Protein AF-A0A930T1T5-F1 (afdb_monomer_lite)

Secondary structure (DSSP, 8-state):
-----HHHHHHHHHTSHHHHHHHHHHHHHHHHHHT--HHHHHHHHHHHHHHHHH--SSS-HHHHHHHTTSPP-HHHHHHHHHHTT------------

Foldseek 3Di:
DPPPPPLVVLLVQLLDPVSLVVQLVVQVVVCVVVVHCVSNLVSLVSSLSSLCVVCVDDDPPPLLVVLSVDDDDPVSVQVSQVVSVHHDDDDDDDDDD

Structure (mmCIF, N/CA/C/O backbone):
data_AF-A0A930T1T5-F1
#
_entry.id   AF-A0A930T1T5-F1
#
loop_
_atom_site.group_PDB
_atom_site.id
_atom_site.type_symbol
_atom_site.label_atom_id
_atom_site.label_alt_id
_atom_site.label_comp_id
_atom_site.label_asym_id
_atom_site.label_entity_id
_atom_site.label_seq_id
_atom_site.pdbx_PDB_ins_code
_atom_site.Cartn_x
_atom_site.Cartn_y
_atom_site.Cartn_z
_atom_site.occupancy
_atom_site.B_iso_or_equiv
_atom_site.auth_seq_id
_atom_site.auth_comp_id
_atom_site.auth_asym_id
_atom_site.auth_atom_id
_atom_site.pdbx_PDB_model_num
ATOM 1 N N . MET A 1 1 ? -23.326 21.764 -10.618 1.00 44.06 1 MET A N 1
ATOM 2 C CA . MET A 1 1 ? -23.167 20.316 -10.368 1.00 44.06 1 MET A CA 1
ATOM 3 C C . MET A 1 1 ? -22.540 20.168 -8.997 1.00 44.06 1 MET A C 1
ATOM 5 O O . MET A 1 1 ? -21.613 20.929 -8.740 1.00 44.06 1 MET A O 1
ATOM 9 N N . PRO A 1 2 ? -23.038 19.301 -8.101 1.00 53.22 2 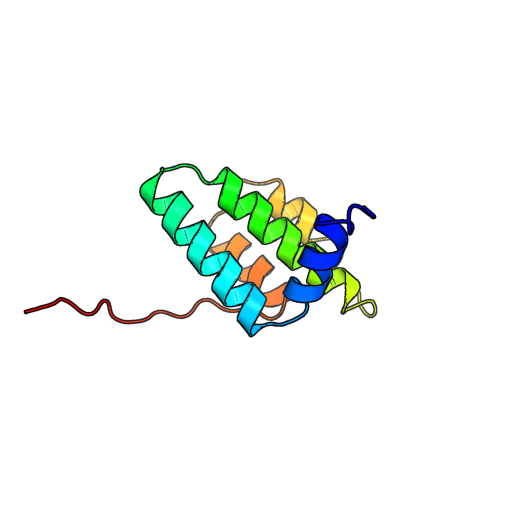PRO A N 1
ATOM 10 C CA . PRO A 1 2 ? -22.321 19.048 -6.863 1.00 53.22 2 PRO A CA 1
ATOM 11 C C . PRO A 1 2 ? -21.002 18.388 -7.260 1.00 53.22 2 PRO A C 1
ATOM 13 O O . PRO A 1 2 ? -21.000 17.330 -7.887 1.00 53.22 2 PRO A O 1
ATOM 16 N N . THR A 1 3 ? -19.886 19.053 -6.980 1.00 55.97 3 THR A N 1
ATOM 17 C CA . THR A 1 3 ? -18.570 18.423 -6.983 1.00 55.97 3 THR A CA 1
ATOM 18 C C . THR A 1 3 ? -18.612 17.400 -5.863 1.00 55.97 3 THR A C 1
ATOM 20 O O . THR A 1 3 ? -18.382 17.732 -4.701 1.00 55.97 3 THR A O 1
ATOM 23 N N . LEU A 1 4 ? -19.050 16.191 -6.210 1.00 58.28 4 LEU A N 1
ATOM 24 C CA . LEU A 1 4 ? -18.908 15.013 -5.378 1.00 58.28 4 LEU A CA 1
ATOM 25 C C . LEU A 1 4 ? -17.457 15.028 -4.892 1.00 58.28 4 LEU A C 1
ATOM 27 O O . LEU A 1 4 ? -16.544 15.194 -5.704 1.00 58.28 4 LEU A O 1
ATOM 31 N N . ASP A 1 5 ? -17.267 15.044 -3.576 1.00 80.88 5 ASP A N 1
ATOM 32 C CA . ASP A 1 5 ? -15.944 15.179 -2.985 1.00 80.88 5 ASP A CA 1
ATOM 33 C C . ASP A 1 5 ? -15.117 13.956 -3.392 1.00 80.88 5 ASP A C 1
ATOM 35 O O . ASP A 1 5 ? -15.235 12.876 -2.811 1.00 80.88 5 ASP A O 1
ATOM 39 N N . TYR A 1 6 ? -14.308 14.141 -4.438 1.00 79.81 6 TYR A N 1
ATOM 40 C CA . TYR A 1 6 ? -13.490 13.110 -5.065 1.00 79.81 6 TYR A CA 1
ATOM 41 C C . TYR A 1 6 ? -12.653 12.353 -4.033 1.00 79.81 6 TYR A C 1
ATOM 43 O O . TYR A 1 6 ? -12.475 11.138 -4.137 1.00 79.81 6 TYR A O 1
ATOM 51 N N . GLN A 1 7 ? -12.175 13.054 -3.001 1.00 82.69 7 GLN A N 1
ATOM 52 C CA . GLN A 1 7 ? -11.411 12.437 -1.930 1.00 82.69 7 GLN A CA 1
ATOM 53 C C . GLN A 1 7 ? -12.287 11.512 -1.083 1.00 82.69 7 GLN A C 1
ATOM 55 O O . GLN A 1 7 ? -11.874 10.396 -0.769 1.00 82.69 7 GLN A O 1
ATOM 60 N N . THR A 1 8 ? -13.493 11.945 -0.728 1.00 84.62 8 THR A N 1
ATOM 61 C CA . THR A 1 8 ? -14.434 11.129 0.047 1.00 84.62 8 THR A CA 1
ATOM 62 C C . THR A 1 8 ? -14.853 9.870 -0.717 1.00 84.62 8 THR A C 1
ATOM 64 O O . THR A 1 8 ? -14.848 8.776 -0.143 1.00 84.62 8 THR A O 1
ATOM 67 N N . ASP A 1 9 ? -15.133 9.975 -2.016 1.00 87.75 9 ASP A N 1
ATOM 68 C CA . ASP A 1 9 ? -15.473 8.804 -2.832 1.00 87.75 9 ASP A CA 1
ATOM 69 C C . ASP A 1 9 ? -14.304 7.839 -2.993 1.00 87.75 9 ASP A C 1
ATOM 71 O O . ASP A 1 9 ? -14.483 6.619 -2.911 1.00 87.75 9 ASP A O 1
ATOM 75 N N . LEU A 1 10 ? -13.099 8.374 -3.208 1.00 88.94 10 LEU A N 1
ATOM 76 C CA . LEU A 1 10 ? -11.892 7.565 -3.295 1.00 88.94 10 LEU A CA 1
ATOM 77 C C . LEU A 1 10 ? -11.691 6.775 -2.000 1.00 88.94 10 LEU A C 1
ATOM 79 O O . LEU A 1 10 ? -11.525 5.556 -2.051 1.00 88.94 10 LEU A O 1
ATOM 83 N N . LEU A 1 1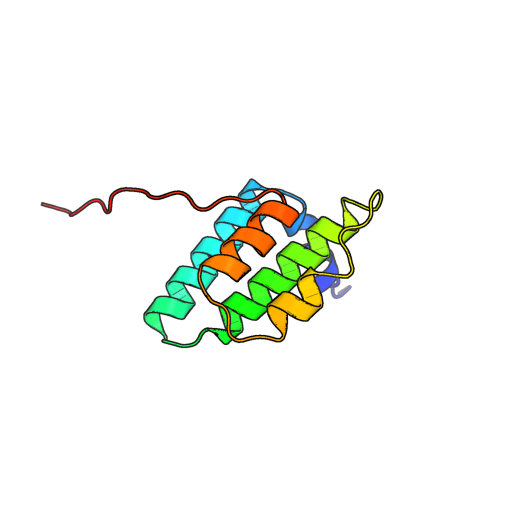1 ? -11.776 7.435 -0.842 1.00 89.44 11 LEU A N 1
ATOM 84 C CA . LEU A 1 11 ? -11.638 6.769 0.455 1.00 89.44 11 LEU A CA 1
ATOM 85 C C . LEU A 1 11 ? -12.700 5.681 0.652 1.00 89.44 11 LEU A C 1
ATOM 87 O O . LEU A 1 11 ? -12.367 4.587 1.105 1.00 89.44 11 LEU A O 1
ATOM 91 N N . LYS A 1 12 ? -13.948 5.928 0.237 1.00 89.25 12 LYS A N 1
ATOM 92 C CA . LYS A 1 12 ? -15.025 4.929 0.294 1.00 89.25 12 LYS A CA 1
ATOM 93 C C . LYS A 1 12 ? -14.727 3.697 -0.566 1.00 89.25 12 LYS A C 1
ATOM 95 O O . LYS A 1 12 ? -14.997 2.575 -0.143 1.00 89.25 12 LYS A O 1
ATOM 100 N N . ARG A 1 13 ? -14.166 3.882 -1.764 1.00 90.88 13 ARG A N 1
ATOM 101 C CA . ARG A 1 13 ? -13.773 2.769 -2.647 1.00 90.88 13 ARG A CA 1
ATOM 102 C C . ARG A 1 13 ? -12.591 1.986 -2.075 1.00 90.88 13 ARG A C 1
ATOM 104 O O . ARG A 1 13 ? -12.602 0.761 -2.117 1.00 90.88 13 ARG A O 1
ATOM 111 N N . LEU A 1 14 ? -11.610 2.671 -1.487 1.00 92.44 14 LEU A N 1
ATOM 112 C CA . LEU A 1 14 ? -10.416 2.060 -0.883 1.00 92.44 14 LEU A CA 1
ATOM 113 C C . LEU A 1 14 ? -10.708 1.239 0.392 1.00 92.44 14 LEU A C 1
ATOM 115 O O . LEU A 1 14 ? -9.884 0.413 0.801 1.00 92.44 14 LEU A O 1
ATOM 119 N N . SER A 1 15 ? -11.893 1.387 0.994 1.00 87.56 15 SER A N 1
ATOM 120 C CA . SER A 1 15 ? -12.380 0.450 2.019 1.00 87.56 15 SER A CA 1
ATOM 121 C C . SER A 1 15 ? -12.578 -0.976 1.479 1.00 87.56 15 SER A C 1
ATOM 123 O O . SER A 1 15 ? -12.530 -1.927 2.257 1.00 87.56 15 SER A O 1
ATOM 125 N N . ASN A 1 16 ? -12.753 -1.165 0.165 1.00 89.94 16 ASN A N 1
ATOM 126 C CA . ASN A 1 16 ? -12.766 -2.487 -0.465 1.00 89.94 16 ASN A CA 1
ATOM 127 C C . ASN A 1 16 ? -11.324 -2.995 -0.697 1.00 89.94 16 ASN A C 1
ATOM 129 O O . ASN A 1 16 ? -10.476 -2.264 -1.205 1.00 89.94 16 ASN A O 1
ATOM 133 N N . SER A 1 17 ? -11.018 -4.236 -0.286 1.00 87.38 17 SER A N 1
ATOM 134 C CA . SER A 1 17 ? -9.645 -4.797 -0.335 1.00 87.38 17 SER A CA 1
ATOM 135 C C . SER A 1 17 ? -9.148 -5.056 -1.733 1.00 87.38 17 SER A C 1
ATOM 137 O O . SER A 1 17 ? -8.011 -4.719 -2.038 1.00 87.38 17 SER A O 1
ATOM 139 N N . GLU A 1 18 ? -10.003 -5.590 -2.587 1.00 90.50 18 GLU A N 1
ATOM 140 C CA . GLU A 1 18 ? -9.651 -5.856 -3.971 1.00 90.50 18 GLU A CA 1
ATOM 141 C C . GLU A 1 18 ? -9.356 -4.552 -4.716 1.00 90.50 18 GLU A C 1
ATOM 143 O O . GLU A 1 18 ? -8.320 -4.430 -5.369 1.00 90.50 18 GLU A O 1
ATOM 148 N N . TYR A 1 19 ? -10.197 -3.534 -4.516 1.00 92.62 19 TYR A N 1
ATOM 149 C CA . TYR A 1 19 ? -9.979 -2.215 -5.097 1.00 92.62 19 TYR A CA 1
ATOM 150 C C . TYR A 1 19 ? -8.685 -1.561 -4.588 1.00 92.62 19 TYR A C 1
ATOM 152 O O . TYR A 1 19 ? -7.927 -1.010 -5.380 1.00 92.62 19 TYR A O 1
ATOM 160 N N . ALA A 1 20 ? -8.395 -1.643 -3.284 1.00 92.12 20 ALA A N 1
ATOM 161 C CA . ALA A 1 20 ? -7.150 -1.119 -2.718 1.00 92.12 20 ALA A CA 1
ATOM 162 C C . ALA A 1 20 ? -5.905 -1.828 -3.281 1.00 92.12 20 ALA A C 1
ATOM 164 O O . ALA A 1 20 ? -4.918 -1.160 -3.587 1.00 92.12 20 ALA A O 1
ATOM 165 N N . CYS A 1 21 ? -5.957 -3.153 -3.462 1.00 92.50 21 CYS A N 1
ATOM 166 C CA . CYS A 1 21 ? -4.879 -3.922 -4.088 1.00 92.50 21 CYS A CA 1
ATOM 167 C C . CYS A 1 21 ? -4.643 -3.491 -5.539 1.00 92.50 21 CYS A C 1
ATOM 169 O O . CYS A 1 21 ? -3.507 -3.212 -5.913 1.00 92.50 21 CYS A O 1
ATOM 171 N N . GLN A 1 22 ? -5.708 -3.409 -6.342 1.00 93.19 22 GLN A N 1
ATOM 172 C CA . GLN A 1 22 ? -5.618 -2.982 -7.743 1.00 93.19 22 GLN A CA 1
ATOM 173 C C . GLN A 1 22 ? -5.078 -1.554 -7.851 1.00 93.19 22 GLN A C 1
ATOM 175 O O . GLN A 1 22 ? -4.178 -1.291 -8.642 1.00 93.19 22 GLN A O 1
ATOM 180 N N . TYR A 1 23 ? -5.575 -0.651 -7.004 1.00 93.94 23 TYR A N 1
ATOM 181 C CA . TYR A 1 23 ? -5.119 0.732 -6.944 1.00 93.94 23 TYR A CA 1
ATOM 182 C C . TYR A 1 23 ? -3.621 0.836 -6.624 1.00 93.94 23 TYR A C 1
ATOM 184 O O . TYR A 1 23 ? -2.895 1.525 -7.333 1.00 93.94 23 TYR A O 1
ATOM 192 N N . LEU A 1 24 ? -3.133 0.115 -5.606 1.00 93.44 24 LEU A N 1
ATOM 193 C CA . LEU A 1 24 ? -1.703 0.099 -5.279 1.00 93.44 24 LEU A CA 1
ATOM 194 C C . LEU A 1 24 ? -0.854 -0.539 -6.380 1.00 93.44 24 LEU A C 1
ATOM 196 O O . LEU A 1 24 ? 0.255 -0.072 -6.613 1.00 93.44 24 LEU A O 1
ATOM 200 N N . LYS A 1 25 ? -1.357 -1.581 -7.054 1.00 92.75 25 LYS A N 1
ATOM 201 C CA . LYS A 1 25 ? -0.638 -2.242 -8.150 1.00 92.75 25 LYS A CA 1
ATOM 202 C C . LYS A 1 25 ? -0.424 -1.302 -9.332 1.00 92.75 25 LYS A C 1
ATOM 204 O O . LYS A 1 25 ? 0.702 -1.191 -9.795 1.00 92.75 25 LYS A O 1
ATOM 209 N N . VAL A 1 26 ? -1.480 -0.615 -9.772 1.00 93.56 26 VAL A N 1
ATOM 210 C CA . VAL A 1 26 ? -1.406 0.335 -10.895 1.00 93.56 26 VAL A CA 1
ATOM 211 C C . VAL A 1 26 ? -0.388 1.431 -10.599 1.00 93.56 26 VAL A C 1
ATOM 213 O O . VAL A 1 26 ? 0.519 1.653 -11.392 1.00 93.56 26 VAL A O 1
ATOM 216 N N . VAL A 1 27 ? -0.479 2.052 -9.421 1.00 93.62 27 VAL A N 1
ATOM 217 C CA . VAL A 1 27 ? 0.436 3.140 -9.058 1.00 93.62 27 VAL A CA 1
ATOM 218 C C . VAL A 1 27 ? 1.870 2.635 -8.873 1.00 93.62 27 VAL A C 1
ATOM 220 O O . VAL A 1 27 ? 2.807 3.341 -9.221 1.00 93.62 27 VAL A O 1
ATOM 223 N N . LEU A 1 28 ? 2.067 1.416 -8.358 1.00 91.38 28 LEU A N 1
ATOM 224 C CA . LEU A 1 28 ? 3.399 0.815 -8.268 1.00 91.38 28 LEU A CA 1
ATOM 225 C C . LEU A 1 28 ? 4.018 0.614 -9.656 1.00 91.38 28 LEU A C 1
ATOM 227 O O . LEU A 1 28 ? 5.191 0.923 -9.837 1.00 91.38 28 LEU A O 1
ATOM 231 N N . ASP A 1 29 ? 3.246 0.116 -10.621 1.00 90.94 29 ASP A N 1
ATOM 232 C CA . ASP A 1 29 ? 3.731 -0.099 -11.987 1.00 90.94 29 ASP A CA 1
ATOM 233 C C . ASP A 1 29 ? 4.109 1.225 -12.661 1.00 90.94 29 ASP A C 1
ATOM 235 O O . ASP A 1 29 ? 5.168 1.317 -13.280 1.00 90.94 29 ASP A O 1
ATOM 239 N N . GLU A 1 30 ? 3.291 2.266 -12.491 1.00 91.25 30 GLU A N 1
ATOM 240 C CA . GLU A 1 30 ? 3.591 3.627 -12.958 1.00 91.25 30 GLU A CA 1
ATOM 241 C C . GLU A 1 30 ? 4.863 4.178 -12.297 1.00 91.25 30 GLU A C 1
ATOM 243 O O . GLU A 1 30 ? 5.795 4.577 -12.990 1.00 91.25 30 GLU A O 1
ATOM 248 N N . THR A 1 31 ? 4.967 4.092 -10.967 1.00 90.75 31 THR A N 1
ATOM 249 C CA . THR A 1 31 ? 6.158 4.496 -10.202 1.00 90.75 31 THR A CA 1
ATOM 250 C C . THR A 1 31 ? 7.428 3.785 -10.675 1.00 90.75 31 THR A C 1
ATOM 252 O O . THR A 1 31 ? 8.483 4.412 -10.768 1.00 90.75 31 THR A O 1
ATOM 255 N N . LEU A 1 32 ? 7.358 2.484 -10.972 1.00 88.69 32 LEU A N 1
ATOM 256 C CA . LEU A 1 32 ? 8.513 1.719 -11.449 1.00 88.69 32 LEU A CA 1
ATOM 257 C C . LEU A 1 32 ? 8.922 2.109 -12.876 1.00 88.69 32 LEU A C 1
ATOM 259 O O . LEU A 1 32 ? 10.113 2.073 -13.184 1.00 88.69 32 LEU A O 1
ATOM 263 N N . ASN A 1 33 ? 7.965 2.493 -13.722 1.00 90.75 33 ASN A N 1
ATOM 264 C CA . ASN A 1 33 ? 8.235 2.973 -15.079 1.00 90.75 33 ASN A CA 1
ATOM 265 C C . ASN A 1 33 ? 8.817 4.394 -15.084 1.00 90.75 33 ASN A C 1
ATOM 267 O O . ASN A 1 33 ? 9.756 4.668 -15.831 1.00 90.75 33 ASN A O 1
ATOM 271 N N . ASP A 1 34 ? 8.284 5.274 -14.236 1.00 87.44 34 ASP A N 1
ATOM 272 C CA . ASP A 1 34 ? 8.657 6.691 -14.186 1.00 87.44 34 ASP A CA 1
ATOM 273 C C . ASP A 1 34 ? 9.877 6.956 -13.286 1.00 87.44 34 ASP A C 1
ATOM 275 O O . ASP A 1 34 ? 10.523 8.000 -13.393 1.00 87.44 34 ASP A O 1
ATOM 279 N N . GLY A 1 35 ? 10.216 6.013 -12.399 1.00 87.25 35 GLY A N 1
ATOM 280 C CA . GLY A 1 35 ? 11.294 6.156 -11.417 1.00 87.25 35 GLY A CA 1
ATOM 281 C C . GLY A 1 35 ? 10.969 7.116 -10.265 1.00 87.25 35 GLY A C 1
ATOM 282 O O . GLY A 1 35 ? 11.879 7.512 -9.536 1.00 87.25 35 GLY A O 1
ATOM 283 N N . ASP A 1 36 ? 9.696 7.489 -10.094 1.00 87.75 36 ASP A N 1
ATOM 284 C CA . ASP A 1 36 ? 9.207 8.388 -9.043 1.00 87.75 36 ASP A CA 1
ATOM 285 C C . ASP A 1 36 ? 8.327 7.635 -8.035 1.00 87.75 36 ASP A C 1
ATOM 287 O O . ASP A 1 36 ? 7.262 7.113 -8.373 1.00 87.75 36 ASP A O 1
ATOM 291 N N . ILE A 1 37 ? 8.769 7.592 -6.776 1.00 87.69 37 ILE A N 1
ATOM 292 C CA . ILE A 1 37 ? 8.095 6.886 -5.680 1.00 87.69 37 ILE A CA 1
ATOM 293 C C . ILE A 1 37 ? 6.958 7.694 -5.037 1.00 87.69 37 ILE A C 1
ATOM 295 O O . ILE A 1 37 ? 6.092 7.112 -4.378 1.00 87.69 37 ILE A O 1
ATOM 299 N N . GLU A 1 38 ? 6.915 9.016 -5.219 1.00 90.06 38 GLU A N 1
ATOM 300 C CA . GLU A 1 38 ? 5.933 9.884 -4.553 1.00 90.06 38 GLU A CA 1
ATOM 301 C C . GLU A 1 38 ? 4.464 9.512 -4.850 1.00 90.06 3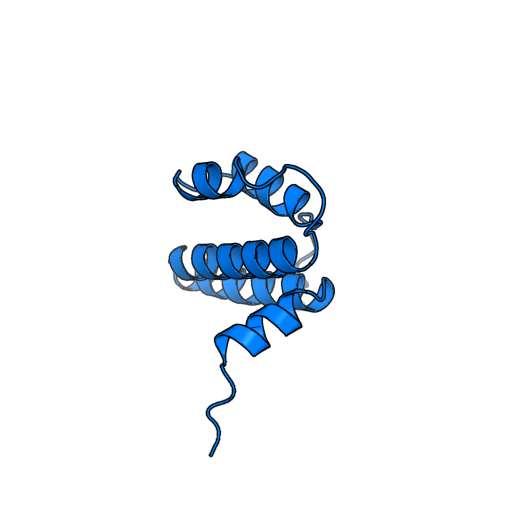8 GLU A C 1
ATOM 303 O O . GLU A 1 38 ? 3.658 9.475 -3.905 1.00 90.06 38 GLU A O 1
ATOM 308 N N . PRO A 1 39 ? 4.080 9.151 -6.095 1.00 90.94 39 PRO A N 1
ATOM 309 C CA . PRO A 1 39 ? 2.741 8.650 -6.394 1.00 90.94 39 PRO A CA 1
ATOM 310 C C . PRO A 1 39 ? 2.375 7.423 -5.554 1.00 90.94 39 PRO A C 1
ATOM 312 O O . PRO A 1 39 ? 1.295 7.384 -4.950 1.00 90.94 39 PRO A O 1
ATOM 315 N N . PHE A 1 40 ?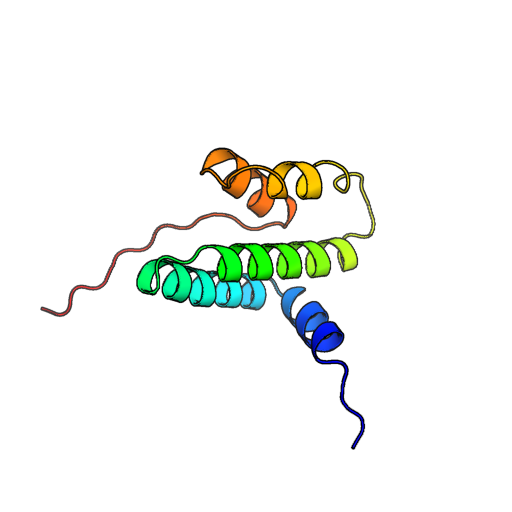 3.289 6.456 -5.432 1.00 91.62 40 PHE A N 1
ATOM 316 C CA . PHE A 1 40 ? 3.083 5.256 -4.625 1.00 91.62 40 PHE A CA 1
ATOM 317 C C . PHE A 1 40 ? 2.924 5.582 -3.136 1.00 91.62 40 PHE A C 1
ATOM 319 O O . PHE A 1 40 ? 2.005 5.072 -2.485 1.00 91.62 40 PHE A O 1
ATOM 326 N N . LEU A 1 41 ? 3.743 6.486 -2.589 1.00 89.50 41 LEU A N 1
ATOM 327 C CA . LEU A 1 41 ? 3.614 6.919 -1.191 1.00 89.50 41 LEU A CA 1
ATOM 328 C C . LEU A 1 41 ? 2.269 7.603 -0.929 1.00 89.50 41 LEU A C 1
ATOM 330 O O . LEU A 1 41 ? 1.635 7.366 0.106 1.00 89.50 41 LEU A O 1
ATOM 334 N N . SER A 1 42 ? 1.809 8.431 -1.867 1.00 90.69 42 SER A N 1
ATOM 335 C CA . SER A 1 42 ? 0.498 9.080 -1.803 1.00 90.69 42 SER A CA 1
ATOM 336 C C . SER A 1 42 ? -0.643 8.056 -1.852 1.00 90.69 42 SER A C 1
ATOM 338 O O . SER A 1 42 ? -1.565 8.089 -1.028 1.00 90.69 42 SER A O 1
ATOM 340 N N . ALA A 1 43 ? -0.550 7.078 -2.754 1.00 92.62 43 ALA A N 1
ATOM 341 C CA . ALA A 1 43 ? -1.510 5.988 -2.859 1.00 92.62 43 ALA A CA 1
ATOM 342 C C . ALA A 1 43 ? -1.583 5.151 -1.573 1.00 92.62 43 ALA A C 1
ATOM 344 O O . ALA A 1 43 ? -2.679 4.883 -1.068 1.00 92.62 43 ALA A O 1
ATOM 345 N N . LEU A 1 44 ? -0.430 4.820 -0.990 1.00 90.62 44 LEU A N 1
ATOM 346 C CA . LEU A 1 44 ? -0.338 4.090 0.269 1.00 90.62 44 LEU A CA 1
ATOM 347 C C . LEU A 1 44 ? -0.986 4.873 1.422 1.00 90.62 44 LEU A C 1
ATOM 349 O O . LEU A 1 44 ? -1.794 4.307 2.163 1.00 90.62 44 LEU A O 1
ATOM 353 N N . LYS A 1 45 ? -0.742 6.189 1.524 1.00 89.31 45 LYS A N 1
ATOM 354 C CA . LYS A 1 45 ? -1.408 7.072 2.508 1.00 89.31 45 LYS A CA 1
ATOM 355 C C . LYS A 1 45 ? -2.931 7.054 2.360 1.00 89.31 45 LYS A C 1
ATOM 357 O O . LYS A 1 45 ? -3.639 6.986 3.367 1.00 89.31 45 LYS A O 1
ATOM 362 N N . ASN A 1 46 ? -3.446 7.073 1.131 1.00 91.00 46 ASN A N 1
ATOM 363 C CA . ASN A 1 46 ? -4.888 7.012 0.881 1.00 91.00 46 ASN A CA 1
ATOM 364 C C . ASN A 1 46 ? -5.493 5.673 1.329 1.00 91.00 46 ASN A C 1
ATOM 366 O O . ASN A 1 46 ? -6.547 5.668 1.970 1.00 91.00 46 ASN A O 1
ATOM 370 N N . VAL A 1 47 ? -4.814 4.550 1.066 1.00 91.06 47 VAL A N 1
ATOM 371 C CA . VAL A 1 47 ? -5.241 3.218 1.532 1.00 91.06 47 VAL A CA 1
ATOM 372 C C . VAL A 1 47 ? -5.244 3.150 3.056 1.00 91.06 47 VAL A C 1
ATOM 374 O O . VAL A 1 47 ? -6.246 2.747 3.646 1.00 91.06 47 VAL A O 1
ATOM 377 N N . ILE A 1 48 ? -4.172 3.610 3.706 1.00 87.31 48 ILE A N 1
ATOM 378 C CA . ILE A 1 48 ? -4.092 3.697 5.170 1.00 87.31 48 ILE A CA 1
ATOM 379 C C . ILE A 1 48 ? -5.263 4.514 5.719 1.00 87.31 48 ILE A C 1
ATOM 381 O O . ILE A 1 48 ? -5.944 4.067 6.640 1.00 87.31 48 ILE A O 1
ATOM 385 N N . LYS A 1 49 ? -5.528 5.695 5.151 1.00 85.62 49 LYS A N 1
ATOM 386 C CA . LYS A 1 49 ? -6.610 6.580 5.600 1.00 85.62 49 LYS A CA 1
ATOM 387 C C . LYS A 1 49 ? -7.978 5.913 5.456 1.00 85.62 49 LYS A C 1
ATOM 389 O O . LYS A 1 49 ? -8.749 5.910 6.411 1.00 85.62 49 LYS A O 1
ATOM 394 N N . ALA A 1 50 ? -8.259 5.295 4.311 1.00 87.19 50 ALA A N 1
ATOM 395 C CA . ALA A 1 50 ? -9.511 4.574 4.078 1.00 87.19 50 ALA A CA 1
ATOM 396 C C . ALA A 1 50 ? -9.704 3.412 5.067 1.00 87.19 50 ALA A C 1
ATOM 398 O O . ALA A 1 50 ? -10.794 3.185 5.597 1.00 87.19 50 ALA A O 1
ATOM 399 N N . ARG A 1 51 ? -8.619 2.699 5.376 1.00 80.12 51 ARG A N 1
ATOM 400 C CA . ARG A 1 51 ? -8.629 1.541 6.275 1.00 80.12 51 ARG A CA 1
ATOM 401 C C . ARG A 1 51 ? -8.770 1.943 7.733 1.00 80.12 51 ARG A C 1
ATOM 403 O O . ARG A 1 51 ? -9.580 1.338 8.425 1.00 80.12 51 ARG A O 1
ATOM 410 N N . LYS A 1 52 ? -8.100 3.015 8.165 1.00 73.31 52 LYS A N 1
ATOM 411 C CA . LYS A 1 52 ? -8.286 3.629 9.491 1.00 73.31 52 LYS A CA 1
ATOM 412 C C . LYS A 1 52 ? -9.739 4.078 9.702 1.00 73.31 52 LYS A C 1
ATOM 414 O 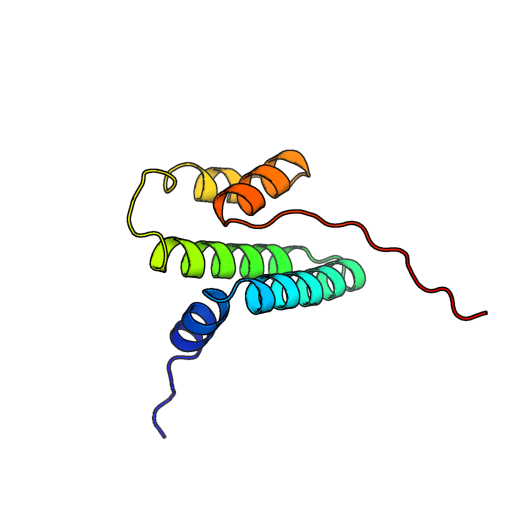O . LYS A 1 52 ? -10.310 3.784 10.745 1.00 73.31 52 LYS A O 1
ATOM 419 N N . ILE A 1 53 ? -10.371 4.690 8.691 1.00 62.12 53 ILE A N 1
ATOM 420 C CA . ILE A 1 53 ? -11.802 5.066 8.734 1.00 62.12 53 ILE A CA 1
ATOM 421 C C . ILE A 1 53 ? -12.705 3.835 8.917 1.00 62.12 53 ILE A C 1
ATOM 423 O O . ILE A 1 53 ? -13.747 3.917 9.561 1.00 62.12 53 ILE A O 1
ATOM 427 N N . THR A 1 54 ? -12.303 2.684 8.378 1.00 59.62 54 THR A N 1
ATOM 428 C CA . THR A 1 54 ? -13.076 1.436 8.481 1.00 59.62 54 THR A CA 1
ATOM 429 C C . THR A 1 54 ? -12.780 0.670 9.788 1.00 59.62 54 THR A C 1
ATOM 431 O O . THR A 1 54 ? -13.617 -0.099 10.252 1.00 59.62 54 THR A O 1
ATOM 434 N N . GLN A 1 55 ? -11.615 0.894 10.414 1.00 59.41 55 GLN A N 1
ATOM 435 C CA . GLN A 1 55 ? -11.102 0.183 11.596 1.00 59.41 55 GLN A CA 1
ATOM 436 C C . GLN A 1 55 ? -11.119 1.038 12.884 1.00 59.41 55 GLN A C 1
ATOM 438 O O . GLN A 1 55 ? -10.182 0.972 13.672 1.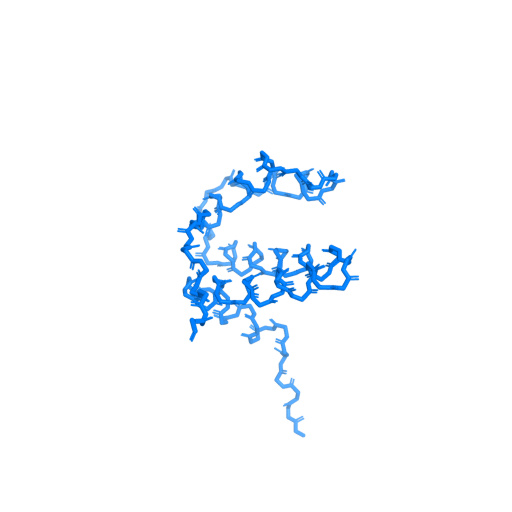00 59.41 55 GLN A O 1
ATOM 443 N N . ILE A 1 56 ? -12.178 1.814 13.156 1.00 48.44 56 ILE A N 1
ATOM 444 C CA . ILE A 1 56 ? -12.304 2.714 14.338 1.00 48.44 56 ILE A CA 1
ATOM 445 C C . ILE A 1 56 ? -12.182 1.997 15.717 1.00 48.44 56 ILE A C 1
ATOM 447 O O . ILE A 1 56 ? -12.289 2.625 16.763 1.00 48.44 56 ILE A O 1
ATOM 451 N N . ASN A 1 57 ? -11.851 0.704 15.774 1.00 43.44 57 ASN A N 1
ATOM 452 C CA . ASN A 1 57 ? -11.477 0.013 17.003 1.00 43.44 57 ASN A CA 1
ATOM 453 C C . ASN A 1 57 ? -10.044 -0.544 16.913 1.00 43.44 57 ASN A C 1
ATOM 455 O O . ASN A 1 57 ? -9.780 -1.458 16.141 1.00 43.44 57 ASN A O 1
ATOM 459 N N . HIS A 1 58 ? -9.178 -0.043 17.802 1.00 42.56 58 HIS A N 1
ATOM 460 C CA . HIS A 1 58 ? -7.865 -0.567 18.220 1.00 42.56 58 HIS A CA 1
ATOM 461 C C . HIS A 1 58 ? -6.570 -0.018 17.568 1.00 42.56 58 HIS A C 1
ATOM 463 O O . HIS A 1 58 ? -6.008 -0.532 16.604 1.00 42.56 58 HIS A O 1
ATOM 469 N N . SER A 1 59 ? -6.001 0.975 18.270 1.00 47.44 59 SER A N 1
ATOM 470 C CA . SER A 1 59 ? -4.595 1.037 18.738 1.00 47.44 59 SER A CA 1
ATOM 471 C C . SER A 1 59 ? -3.424 1.017 17.738 1.00 47.44 59 SER A C 1
ATOM 473 O O . SER A 1 59 ? -2.278 0.945 18.180 1.00 47.44 59 SER A O 1
ATOM 475 N N . SER A 1 60 ? -3.651 1.172 16.433 1.00 52.75 60 SER A N 1
ATOM 476 C CA . SER A 1 60 ? -2.571 1.121 15.421 1.00 52.75 60 SER A CA 1
ATOM 477 C C . SER A 1 60 ? -2.115 2.494 14.890 1.00 52.75 60 SER A C 1
ATOM 479 O O . SER A 1 60 ? -1.201 2.579 14.072 1.00 52.75 60 SER A O 1
ATOM 481 N N . GLU A 1 61 ? -2.714 3.592 15.368 1.00 51.47 61 GLU A N 1
ATOM 482 C CA . GLU A 1 61 ? -2.521 4.945 14.817 1.00 51.47 61 GLU A CA 1
ATOM 483 C C . GLU A 1 61 ? -1.089 5.486 14.906 1.00 51.47 61 GLU A C 1
ATOM 485 O O . GLU A 1 61 ? -0.666 6.204 14.007 1.00 51.47 61 GLU A O 1
ATOM 490 N N . ARG A 1 62 ? -0.323 5.130 15.945 1.00 52.06 62 ARG A N 1
ATOM 491 C CA . ARG A 1 62 ? 0.966 5.785 16.240 1.00 52.06 62 ARG A CA 1
ATOM 492 C C . ARG A 1 62 ? 2.165 5.299 15.415 1.00 52.06 62 ARG A C 1
ATOM 494 O O . ARG A 1 62 ? 3.203 5.952 15.451 1.00 52.06 62 ARG A O 1
ATOM 501 N N . ASN A 1 63 ? 2.039 4.205 14.660 1.00 61.53 63 ASN A N 1
ATOM 502 C CA . ASN A 1 63 ? 3.184 3.614 13.953 1.00 61.53 63 ASN A CA 1
ATOM 503 C C . ASN A 1 63 ? 3.213 3.918 12.450 1.00 61.53 63 ASN A C 1
ATOM 505 O O . ASN A 1 63 ? 4.290 4.017 11.885 1.00 61.53 63 ASN A O 1
ATOM 509 N N . VAL A 1 64 ? 2.074 4.105 11.782 1.00 63.62 64 VAL A N 1
ATOM 510 C CA . VAL A 1 64 ? 2.089 4.262 10.316 1.00 63.62 64 VAL A CA 1
ATOM 511 C C . VAL A 1 64 ? 2.706 5.593 9.889 1.00 63.62 64 VAL A C 1
ATOM 513 O O . VAL A 1 64 ? 3.525 5.628 8.978 1.00 63.62 64 VAL A O 1
ATOM 516 N N . ASP A 1 65 ? 2.362 6.688 10.566 1.00 65.50 65 ASP A N 1
ATOM 517 C CA . ASP A 1 65 ? 2.832 8.020 10.168 1.00 65.50 65 ASP A CA 1
ATOM 518 C C . ASP A 1 65 ? 4.346 8.180 10.409 1.00 65.50 65 ASP A C 1
ATOM 520 O O . ASP A 1 65 ? 5.038 8.824 9.620 1.00 65.50 65 ASP A O 1
ATOM 524 N N . SER A 1 66 ? 4.892 7.516 11.437 1.00 66.94 66 SER A N 1
ATOM 525 C CA . SER A 1 66 ? 6.338 7.463 11.688 1.00 66.94 66 SER A CA 1
ATOM 526 C C . SER A 1 66 ? 7.081 6.538 10.717 1.00 66.94 66 SER A C 1
ATOM 528 O O . SER A 1 66 ? 8.225 6.833 10.366 1.00 66.94 66 SER A O 1
ATOM 530 N N . LEU A 1 67 ? 6.439 5.465 10.236 1.00 65.44 67 LEU A N 1
ATOM 531 C CA . LEU A 1 67 ? 6.986 4.577 9.201 1.00 65.44 67 LEU A CA 1
ATOM 532 C C . LEU A 1 67 ? 6.996 5.241 7.814 1.00 65.44 67 LEU A C 1
ATOM 534 O O . LEU A 1 67 ? 7.945 5.043 7.065 1.00 65.44 67 LEU A O 1
ATOM 538 N N . MET A 1 68 ? 5.994 6.071 7.501 1.00 67.31 68 MET A N 1
ATOM 539 C CA . MET A 1 68 ? 5.892 6.826 6.239 1.00 67.31 68 MET A CA 1
ATOM 540 C C . MET A 1 68 ? 6.770 8.089 6.195 1.00 67.31 68 MET A C 1
ATOM 542 O O . MET A 1 68 ? 6.879 8.718 5.146 1.00 67.31 68 MET A O 1
ATOM 546 N N . SER A 1 69 ? 7.347 8.497 7.331 1.00 66.25 69 SER A N 1
ATOM 547 C CA . SER A 1 69 ? 8.264 9.647 7.428 1.00 66.25 69 SER A CA 1
ATOM 548 C C . SER A 1 69 ? 9.728 9.267 7.180 1.00 66.25 69 SER A C 1
ATOM 550 O O . SER A 1 69 ? 10.587 10.141 7.100 1.00 66.25 69 SER A O 1
ATOM 552 N N . GLN A 1 70 ? 10.019 7.969 7.106 1.00 68.19 70 GLN A N 1
ATOM 553 C CA . GLN A 1 70 ? 11.332 7.433 6.763 1.00 68.19 70 GLN A CA 1
ATOM 554 C C . GLN A 1 70 ? 11.338 7.019 5.292 1.00 68.19 70 GLN A C 1
ATOM 556 O O . GLN A 1 70 ? 10.283 6.764 4.712 1.00 68.19 70 GLN A O 1
ATOM 561 N N . GLU A 1 71 ? 12.528 6.914 4.701 1.00 79.88 71 GLU A N 1
ATOM 562 C CA . GLU A 1 71 ? 12.687 6.287 3.390 1.00 79.88 71 GLU A CA 1
ATOM 563 C C . GLU A 1 71 ? 12.034 4.895 3.412 1.00 79.88 71 GLU A C 1
ATOM 565 O O . GLU A 1 71 ? 12.304 4.071 4.300 1.00 79.88 71 GLU A O 1
ATOM 570 N N . ILE A 1 72 ? 11.112 4.643 2.478 1.00 80.25 72 ILE A N 1
ATOM 571 C CA . ILE A 1 72 ? 10.433 3.352 2.410 1.00 80.25 72 ILE A CA 1
ATOM 572 C C . ILE A 1 72 ? 11.440 2.279 2.012 1.00 80.25 72 ILE A C 1
ATOM 574 O O . ILE A 1 72 ? 12.123 2.369 0.998 1.00 80.25 72 ILE A O 1
ATOM 578 N N . ASN A 1 73 ? 11.498 1.234 2.826 1.00 84.56 73 ASN A N 1
ATOM 579 C CA . ASN A 1 73 ? 12.262 0.027 2.586 1.00 84.56 73 ASN A CA 1
ATOM 580 C C . ASN A 1 73 ? 11.333 -1.188 2.681 1.00 84.56 73 ASN A C 1
ATOM 582 O O . ASN A 1 73 ? 10.186 -1.103 3.114 1.00 84.56 73 ASN A O 1
ATOM 586 N N . LEU A 1 74 ? 11.820 -2.361 2.288 1.00 84.44 74 LEU A N 1
ATOM 587 C CA . LEU A 1 74 ? 10.977 -3.556 2.242 1.00 84.44 74 LEU A CA 1
ATOM 588 C C . LEU A 1 74 ? 10.354 -3.910 3.607 1.00 84.44 74 LEU A C 1
ATOM 590 O O . LEU A 1 74 ? 9.197 -4.327 3.670 1.00 84.44 74 LEU A O 1
ATOM 594 N N . ASN A 1 75 ? 11.094 -3.702 4.701 1.00 85.50 75 ASN A N 1
ATOM 595 C CA . ASN A 1 75 ? 10.618 -4.020 6.046 1.00 85.50 75 ASN A CA 1
ATOM 596 C C . ASN A 1 75 ? 9.477 -3.094 6.472 1.00 85.50 75 ASN A C 1
ATOM 598 O O . ASN A 1 75 ? 8.452 -3.575 6.957 1.00 85.50 75 ASN A O 1
ATOM 602 N N . ASN A 1 76 ? 9.632 -1.776 6.303 1.00 84.88 76 ASN A N 1
ATOM 603 C CA . ASN A 1 76 ? 8.575 -0.843 6.690 1.00 84.88 76 ASN A CA 1
ATOM 604 C C . ASN A 1 76 ? 7.347 -0.970 5.773 1.00 84.88 76 ASN A C 1
ATOM 606 O O . ASN A 1 76 ? 6.228 -0.961 6.286 1.00 84.88 76 ASN A O 1
ATOM 610 N N . LEU A 1 77 ? 7.534 -1.230 4.476 1.00 87.06 77 LEU A N 1
ATOM 611 C CA . LEU A 1 77 ? 6.441 -1.500 3.544 1.00 87.06 77 LEU A CA 1
ATOM 612 C C . LEU A 1 77 ? 5.628 -2.727 3.972 1.00 87.06 77 LEU A C 1
ATOM 614 O O . LEU A 1 77 ? 4.404 -2.654 4.064 1.00 87.06 77 LEU A O 1
ATOM 618 N N . TYR A 1 78 ? 6.299 -3.835 4.296 1.00 87.69 78 TYR A N 1
ATOM 619 C CA . TYR A 1 78 ? 5.642 -5.050 4.782 1.00 87.69 78 TYR A CA 1
ATOM 620 C C . TYR A 1 78 ? 4.816 -4.796 6.054 1.00 87.69 78 TYR A C 1
ATOM 622 O O . TYR A 1 78 ? 3.668 -5.236 6.153 1.00 87.69 78 TYR A O 1
ATOM 630 N N . LEU A 1 79 ? 5.370 -4.049 7.017 1.00 85.12 79 LEU A N 1
ATOM 631 C CA . LEU A 1 79 ? 4.666 -3.701 8.255 1.00 85.12 79 LEU A CA 1
ATOM 632 C C . LEU A 1 79 ? 3.428 -2.835 7.994 1.00 85.12 79 LEU A C 1
ATOM 634 O O . LEU A 1 79 ? 2.370 -3.104 8.566 1.00 85.12 79 LEU A O 1
ATOM 638 N N . ILE A 1 80 ? 3.547 -1.830 7.122 1.00 85.06 80 ILE A N 1
ATOM 639 C CA . ILE A 1 80 ? 2.434 -0.947 6.757 1.00 85.06 80 ILE A CA 1
ATOM 640 C C . ILE A 1 80 ? 1.317 -1.750 6.085 1.00 85.06 80 ILE A C 1
ATOM 642 O O . ILE A 1 80 ? 0.159 -1.630 6.487 1.00 85.06 80 ILE A O 1
ATOM 646 N N . LEU A 1 81 ? 1.653 -2.588 5.098 1.00 88.31 81 LEU A N 1
ATOM 647 C CA . LEU A 1 81 ? 0.678 -3.408 4.375 1.00 88.31 81 LEU A CA 1
ATOM 648 C C . LEU A 1 81 ? -0.075 -4.344 5.328 1.00 88.31 81 LEU A C 1
ATOM 650 O O . LEU A 1 81 ? -1.307 -4.359 5.318 1.00 88.31 81 LEU A O 1
ATOM 654 N N . ASN A 1 82 ? 0.632 -5.029 6.230 1.00 86.00 82 ASN A N 1
ATOM 655 C CA . ASN A 1 82 ? -0.002 -5.909 7.213 1.00 86.00 82 ASN A CA 1
ATOM 656 C C . ASN A 1 82 ? -0.970 -5.164 8.143 1.00 86.00 82 ASN A C 1
ATOM 658 O O . ASN A 1 82 ? -2.043 -5.682 8.452 1.00 86.00 82 ASN A O 1
ATOM 662 N N . GLN A 1 83 ? -0.634 -3.940 8.565 1.00 82.44 83 GLN A N 1
ATOM 663 C CA . GLN A 1 83 ? -1.520 -3.128 9.409 1.00 82.44 83 GLN A CA 1
ATOM 664 C C . GLN A 1 83 ? -2.830 -2.757 8.707 1.00 82.44 83 GLN A C 1
ATOM 666 O O . GLN A 1 83 ? -3.866 -2.640 9.358 1.00 82.44 83 GLN A O 1
ATOM 671 N N . VAL A 1 84 ? -2.811 -2.616 7.381 1.00 82.00 84 VAL A N 1
ATOM 672 C CA . VAL A 1 84 ? -4.015 -2.333 6.585 1.00 82.00 84 VAL A CA 1
ATOM 673 C C . VAL A 1 84 ? -4.698 -3.596 6.042 1.00 82.00 84 VAL A C 1
ATOM 675 O O . VAL A 1 84 ? -5.668 -3.495 5.287 1.00 82.00 84 VAL A O 1
ATOM 678 N N . GLY A 1 85 ? -4.248 -4.783 6.463 1.00 84.31 85 GLY A N 1
ATOM 679 C CA . GLY A 1 85 ? -4.814 -6.071 6.057 1.00 84.31 85 GLY A CA 1
ATOM 680 C C . GLY A 1 85 ? -4.441 -6.486 4.633 1.00 84.31 85 GLY A C 1
ATOM 681 O O . GLY A 1 85 ? -5.218 -7.182 3.981 1.00 84.31 85 GLY A O 1
ATOM 682 N N . LEU A 1 86 ? -3.289 -6.030 4.143 1.00 86.81 86 LEU A N 1
ATOM 683 C CA . LEU A 1 86 ? -2.737 -6.350 2.830 1.00 86.81 86 LEU A CA 1
ATOM 684 C C . LEU A 1 86 ? -1.429 -7.134 2.975 1.00 86.81 86 LEU A C 1
ATOM 686 O O . LEU A 1 86 ? -0.735 -7.036 3.982 1.00 86.81 86 LEU A O 1
ATOM 690 N N . THR A 1 87 ? -1.076 -7.896 1.944 1.00 89.00 87 THR A N 1
ATOM 691 C CA . THR A 1 87 ? 0.186 -8.640 1.871 1.00 89.00 87 THR A CA 1
ATOM 692 C C . THR A 1 87 ? 0.796 -8.509 0.478 1.00 89.00 87 THR A C 1
ATOM 694 O O . THR A 1 87 ? 0.116 -8.096 -0.463 1.00 89.00 87 THR A O 1
ATOM 697 N N . ILE A 1 88 ? 2.077 -8.844 0.344 1.00 86.62 88 ILE A N 1
ATOM 698 C CA . ILE A 1 88 ? 2.779 -8.863 -0.942 1.00 86.62 88 ILE A CA 1
ATOM 699 C C . ILE A 1 88 ? 2.607 -10.253 -1.551 1.00 86.62 88 ILE A C 1
ATOM 701 O O . ILE A 1 88 ? 2.901 -11.255 -0.902 1.00 86.62 88 ILE A O 1
ATOM 705 N N . ASN A 1 89 ? 2.153 -10.309 -2.802 1.00 85.88 89 ASN A N 1
ATOM 706 C CA . ASN A 1 89 ? 2.041 -11.546 -3.565 1.00 85.88 89 ASN A CA 1
ATOM 707 C C . ASN A 1 89 ? 2.967 -11.496 -4.784 1.00 85.88 89 ASN A C 1
ATOM 709 O O . ASN A 1 89 ? 2.991 -10.495 -5.498 1.00 85.88 89 ASN A O 1
ATOM 713 N N . PHE A 1 90 ? 3.695 -12.582 -5.036 1.00 82.81 90 PHE A N 1
ATOM 714 C CA . PHE A 1 90 ? 4.530 -12.733 -6.226 1.00 82.81 90 PHE A CA 1
ATOM 715 C C . PHE A 1 90 ? 3.773 -13.545 -7.274 1.00 82.81 90 PHE A C 1
ATOM 717 O O . PHE A 1 90 ? 3.212 -14.596 -6.968 1.00 82.81 90 PHE A O 1
ATOM 724 N N . GLN A 1 91 ? 3.761 -13.061 -8.513 1.00 84.69 91 GLN A N 1
ATOM 725 C CA . GLN A 1 91 ? 3.118 -13.725 -9.646 1.00 84.69 91 GLN A CA 1
ATOM 726 C C . GLN A 1 91 ? 4.122 -13.850 -10.800 1.00 84.69 91 GLN A C 1
ATOM 728 O O . GLN A 1 91 ? 4.989 -12.982 -10.934 1.00 84.69 91 GLN A O 1
ATOM 733 N N . PRO A 1 92 ? 4.053 -14.922 -11.609 1.00 85.25 92 PRO A N 1
ATOM 734 C CA . PRO A 1 92 ? 4.900 -15.049 -12.787 1.00 85.25 92 PRO A CA 1
ATOM 735 C C . PRO A 1 92 ? 4.577 -13.945 -13.800 1.00 85.25 92 PRO A C 1
ATOM 737 O O . PRO A 1 92 ? 3.429 -13.522 -13.923 1.00 85.25 92 PRO A O 1
ATOM 740 N N . ILE A 1 93 ? 5.593 -13.509 -14.541 1.00 85.50 93 ILE A N 1
ATOM 741 C CA . ILE A 1 93 ? 5.406 -12.670 -15.725 1.00 85.50 93 ILE A CA 1
ATOM 742 C C . ILE A 1 93 ? 5.147 -13.628 -16.886 1.00 85.50 93 ILE A C 1
ATOM 744 O O . ILE A 1 93 ? 5.994 -14.475 -17.179 1.00 85.50 93 ILE A O 1
ATOM 748 N N . GLU A 1 94 ? 3.978 -13.534 -17.518 1.00 82.94 94 GLU A N 1
ATOM 749 C CA . GLU A 1 94 ? 3.730 -14.244 -18.772 1.00 82.94 94 GLU A CA 1
ATOM 750 C C . GLU A 1 94 ? 4.629 -13.631 -19.849 1.00 82.94 94 GLU A C 1
ATOM 752 O O . GLU A 1 94 ? 4.475 -12.471 -20.226 1.00 82.94 94 GLU A O 1
ATOM 757 N N . LEU A 1 95 ? 5.626 -14.395 -20.290 1.00 79.81 95 LEU A N 1
ATOM 758 C CA . LEU A 1 95 ? 6.433 -14.047 -21.449 1.00 79.81 95 LEU A CA 1
ATOM 759 C C . LEU A 1 95 ? 5.676 -14.561 -22.675 1.00 79.81 95 LEU A C 1
ATOM 761 O O . LEU A 1 95 ? 5.493 -15.772 -22.813 1.00 79.81 95 LEU A O 1
ATOM 765 N N . GLU A 1 96 ? 5.201 -13.656 -23.532 1.00 71.75 96 GLU A N 1
ATOM 766 C CA . GLU A 1 96 ? 4.685 -14.040 -24.848 1.00 71.75 96 GLU A CA 1
ATOM 767 C C . GLU A 1 96 ? 5.824 -14.733 -25.621 1.00 71.75 96 GLU A C 1
ATOM 769 O O . GLU A 1 96 ? 6.902 -14.158 -25.784 1.00 71.75 96 GLU A O 1
ATOM 774 N N . ASN A 1 97 ? 5.606 -15.996 -26.014 1.00 57.00 97 ASN A N 1
ATOM 775 C CA . ASN A 1 97 ? 6.520 -16.765 -26.869 1.00 57.00 97 ASN A CA 1
ATOM 776 C C . ASN A 1 97 ? 6.315 -16.416 -28.342 1.00 57.00 97 ASN A C 1
ATOM 778 O O . ASN A 1 97 ? 5.133 -16.336 -28.752 1.00 57.00 97 ASN A O 1
#

Radius of gyration: 14.81 Å; chains: 1; bounding box: 36×37×46 Å

pLDDT: mean 80.16, std 14.02, range [42.56, 93.94]

Sequence (97 aa):
MPTLDYQTDLLKRLSNSEYACQYLKVVLDETLNDGDIEPFLSALKNVIKARKITQINHSSERNVDSLMSQEINLNNLYLILNQVGLTINFQPIELEN